Protein AF-A0A2V9WLL2-F1 (afdb_monomer_lite)

pLDDT: mean 83.68, std 9.31, range [56.09, 93.31]

Foldseek 3Di:
DPPDDPVNVVVCVVVVNFDWDADPNDTDGDPVCVVPDDDDDPDDDPPPPD

Radius of gyration: 14.28 Å; chains: 1; bounding box: 49×18×24 Å

Secondary structure (DSSP, 8-state):
--S--HHHHHHHHHTT-S-EEEETTEEEE-HHHHHT-PPPPSSSPP----

Sequence (50 aa):
MRGVSRQAIVRLVKKGRFTTLCIAGKILLKKSEVEHFKPKPPGPAPKTRR

Structure (mmCIF, N/CA/C/O backbone):
data_AF-A0A2V9WLL2-F1
#
_entry.id   AF-A0A2V9WLL2-F1
#
loop_
_atom_site.group_PDB
_atom_site.id
_atom_site.type_symbol
_atom_site.label_atom_id
_atom_site.label_alt_id
_atom_site.label_comp_id
_atom_site.label_asym_id
_atom_site.label_entity_id
_atom_site.label_seq_id
_atom_site.pdbx_PDB_ins_code
_atom_site.Cartn_x
_atom_site.Cartn_y
_atom_site.Cartn_z
_atom_site.occupancy
_atom_site.B_iso_or_equiv
_atom_site.auth_seq_id
_atom_site.auth_comp_id
_atom_site.auth_asym_id
_atom_site.auth_atom_id
_atom_site.pdbx_PDB_model_num
ATOM 1 N N . MET A 1 1 ? -8.870 3.364 -13.312 1.00 56.88 1 MET A N 1
ATOM 2 C CA . MET A 1 1 ? -7.518 3.366 -12.704 1.00 56.88 1 MET A CA 1
ATOM 3 C C . MET A 1 1 ? -6.526 2.976 -13.787 1.00 56.88 1 MET A C 1
ATOM 5 O O . MET A 1 1 ? -6.639 1.874 -14.305 1.00 56.88 1 MET A O 1
ATOM 9 N N . ARG A 1 2 ? -5.652 3.890 -14.226 1.00 56.09 2 ARG A N 1
ATOM 10 C CA . ARG A 1 2 ? -4.771 3.658 -15.386 1.00 56.09 2 ARG A CA 1
ATOM 11 C C . ARG A 1 2 ? -3.708 2.598 -15.053 1.00 56.09 2 ARG A C 1
ATOM 13 O O . ARG A 1 2 ? -2.852 2.844 -14.218 1.00 56.09 2 ARG A O 1
ATOM 20 N N . GLY A 1 3 ? -3.784 1.431 -15.693 1.00 71.19 3 GLY A N 1
ATOM 21 C CA . GLY A 1 3 ? -2.675 0.473 -15.839 1.00 71.19 3 GLY A CA 1
ATOM 22 C C . GLY A 1 3 ? -2.258 -0.363 -14.622 1.00 71.19 3 GLY A C 1
ATOM 23 O O . GLY A 1 3 ? -1.466 -1.285 -14.786 1.00 71.19 3 GLY A O 1
ATOM 24 N N . VAL A 1 4 ? -2.774 -0.103 -13.417 1.00 75.75 4 VAL A N 1
ATOM 25 C CA . VAL A 1 4 ? -2.384 -0.860 -12.214 1.00 75.75 4 VAL A CA 1
ATOM 26 C C . VAL A 1 4 ? -3.455 -1.887 -11.859 1.00 75.75 4 VAL A C 1
ATOM 28 O O . VAL A 1 4 ? -4.603 -1.535 -11.583 1.00 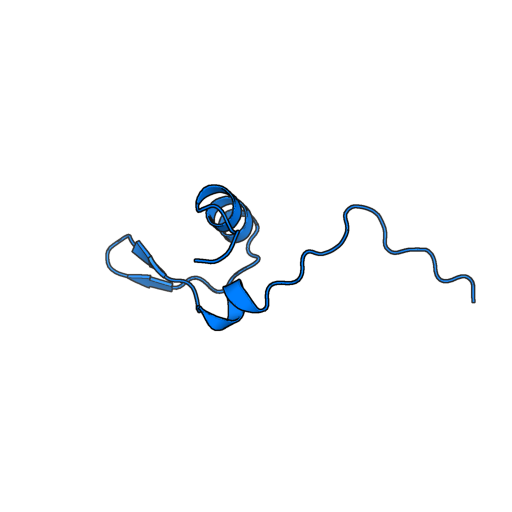75.75 4 VAL A O 1
ATOM 31 N N . SER A 1 5 ? -3.089 -3.171 -11.844 1.00 86.19 5 SER A N 1
ATOM 32 C CA . SER A 1 5 ? -4.015 -4.230 -11.441 1.00 86.19 5 SER A CA 1
ATOM 33 C C . SER A 1 5 ? -4.259 -4.205 -9.930 1.00 86.19 5 SER A C 1
ATOM 35 O O . SER A 1 5 ? -3.359 -3.928 -9.131 1.00 86.19 5 SER A O 1
ATOM 37 N N . ARG A 1 6 ? -5.472 -4.579 -9.507 1.00 86.75 6 ARG A N 1
ATOM 38 C CA . ARG A 1 6 ? -5.802 -4.743 -8.080 1.00 86.75 6 ARG A CA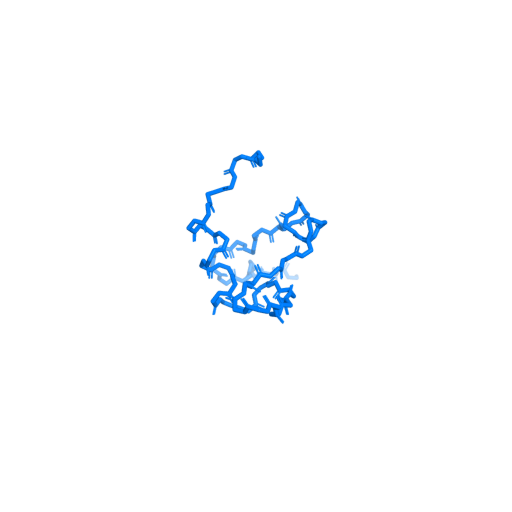 1
ATOM 39 C C . ARG A 1 6 ? -4.830 -5.701 -7.382 1.00 86.75 6 ARG A C 1
ATOM 41 O O . ARG A 1 6 ? -4.451 -5.480 -6.238 1.00 86.75 6 ARG A O 1
ATOM 48 N N . GLN A 1 7 ? -4.395 -6.744 -8.086 1.00 90.00 7 GLN A N 1
ATOM 49 C CA . GLN A 1 7 ? -3.423 -7.714 -7.584 1.00 90.00 7 GLN A CA 1
ATOM 50 C C . GLN A 1 7 ? -2.059 -7.065 -7.302 1.00 90.00 7 GLN A C 1
ATOM 52 O O . GLN A 1 7 ? -1.450 -7.359 -6.274 1.00 90.00 7 GLN A O 1
ATOM 57 N N . ALA A 1 8 ? -1.592 -6.160 -8.170 1.00 87.62 8 ALA A N 1
ATOM 58 C CA . ALA A 1 8 ? -0.351 -5.419 -7.956 1.00 87.62 8 ALA A CA 1
ATOM 59 C C . ALA A 1 8 ? -0.440 -4.524 -6.712 1.00 87.62 8 ALA A C 1
ATOM 61 O O . ALA A 1 8 ? 0.463 -4.544 -5.877 1.00 87.62 8 ALA A O 1
ATOM 62 N N . ILE A 1 9 ? -1.565 -3.827 -6.534 1.00 87.81 9 ILE A N 1
ATOM 63 C CA . ILE A 1 9 ? -1.825 -3.006 -5.344 1.00 87.81 9 ILE A CA 1
ATOM 64 C C . ILE A 1 9 ? -1.793 -3.869 -4.076 1.00 87.81 9 ILE A C 1
ATOM 66 O O . ILE A 1 9 ? -1.080 -3.542 -3.131 1.00 87.81 9 ILE A O 1
ATOM 70 N N . VAL A 1 10 ? -2.486 -5.013 -4.067 1.00 89.88 10 VAL A N 1
ATOM 71 C CA . VAL A 1 10 ? -2.489 -5.938 -2.918 1.00 89.88 10 VAL A CA 1
ATOM 72 C C . VAL A 1 10 ? -1.077 -6.432 -2.590 1.00 89.88 10 VAL A C 1
ATOM 74 O O . VAL A 1 10 ? -0.706 -6.496 -1.419 1.00 89.88 10 VAL A O 1
ATOM 77 N N . ARG A 1 11 ? -0.257 -6.750 -3.601 1.00 90.12 11 ARG A N 1
ATOM 78 C CA . ARG A 1 11 ? 1.147 -7.144 -3.388 1.00 90.12 11 ARG A CA 1
ATOM 79 C C . ARG A 1 11 ? 1.971 -6.018 -2.756 1.00 90.12 11 ARG A C 1
ATOM 81 O O . ARG A 1 11 ? 2.801 -6.299 -1.899 1.00 90.12 11 ARG A O 1
ATOM 88 N N . LEU A 1 12 ? 1.760 -4.767 -3.163 1.00 89.00 12 LEU A N 1
ATOM 89 C CA . LEU A 1 12 ? 2.465 -3.605 -2.609 1.00 89.00 12 LEU A CA 1
ATOM 90 C C . LEU A 1 12 ? 2.023 -3.283 -1.177 1.00 89.00 12 LEU A C 1
ATOM 92 O O . LEU A 1 12 ? 2.875 -3.016 -0.330 1.00 89.00 12 LEU A O 1
ATOM 96 N N . VAL A 1 13 ? 0.727 -3.407 -0.888 1.00 90.44 13 VAL A N 1
ATOM 97 C CA . VAL A 1 13 ? 0.179 -3.304 0.472 1.00 90.44 13 VAL A CA 1
ATOM 98 C C . VAL A 1 13 ? 0.800 -4.356 1.390 1.00 90.44 13 VAL A C 1
ATOM 100 O O . VAL A 1 13 ? 1.323 -4.010 2.443 1.00 90.44 13 VAL A O 1
ATOM 103 N N . LYS A 1 14 ? 0.851 -5.625 0.961 1.00 90.00 14 LYS A N 1
ATOM 104 C CA . LYS A 1 14 ? 1.499 -6.708 1.727 1.00 90.00 14 LYS A CA 1
ATOM 105 C C . LYS A 1 14 ? 2.989 -6.465 1.988 1.00 90.00 14 LYS A C 1
ATOM 107 O O . LYS A 1 14 ? 3.521 -6.958 2.972 1.00 90.00 14 LYS A O 1
ATOM 112 N N . LYS A 1 15 ? 3.663 -5.714 1.114 1.00 88.81 15 LYS A N 1
ATOM 113 C CA . LYS A 1 15 ? 5.070 -5.313 1.273 1.00 88.81 15 LYS A CA 1
ATOM 114 C C . LYS A 1 15 ? 5.255 -4.055 2.137 1.00 88.81 15 LYS A C 1
ATOM 116 O O . LYS A 1 15 ? 6.383 -3.577 2.226 1.00 88.81 15 LYS A O 1
ATOM 121 N N . GLY A 1 16 ? 4.184 -3.484 2.696 1.00 88.19 16 GLY A N 1
ATOM 122 C CA . GLY A 1 16 ? 4.238 -2.259 3.503 1.00 88.19 16 GLY A CA 1
ATOM 123 C C . GLY A 1 16 ? 4.658 -1.019 2.710 1.00 88.19 16 GLY A C 1
ATOM 124 O O . GLY A 1 16 ? 5.287 -0.121 3.256 1.00 88.19 16 GLY A O 1
ATOM 125 N N . ARG A 1 17 ? 4.384 -0.987 1.397 1.00 86.94 17 ARG A N 1
ATOM 126 C CA . ARG A 1 17 ? 4.812 0.104 0.500 1.00 86.94 17 ARG A CA 1
ATOM 127 C C . ARG A 1 17 ? 3.819 1.256 0.389 1.00 86.94 17 ARG A C 1
ATOM 129 O O . ARG A 1 17 ? 4.131 2.222 -0.295 1.00 86.94 17 ARG A O 1
ATOM 136 N N . PHE A 1 18 ? 2.652 1.124 1.012 1.00 89.75 18 PHE A N 1
ATOM 137 C CA . PHE A 1 18 ? 1.615 2.143 1.030 1.00 89.75 18 PHE A CA 1
ATOM 138 C C . PHE A 1 18 ? 1.136 2.408 2.447 1.00 89.75 18 PHE A C 1
ATOM 140 O O . PHE A 1 18 ? 1.081 1.487 3.266 1.00 89.75 18 PHE A O 1
ATOM 147 N N . THR A 1 19 ? 0.705 3.640 2.697 1.00 89.25 19 THR A N 1
ATOM 148 C CA . THR A 1 19 ? -0.029 3.985 3.911 1.00 89.25 19 THR A CA 1
ATOM 149 C C . THR A 1 19 ? -1.457 3.456 3.799 1.00 89.25 19 THR A C 1
ATOM 151 O O . THR A 1 19 ? -2.247 3.913 2.970 1.00 89.25 19 THR A O 1
ATOM 154 N N . THR A 1 20 ? -1.800 2.480 4.635 1.00 91.94 20 THR A N 1
ATOM 155 C CA . THR A 1 20 ? -3.124 1.848 4.647 1.00 91.94 20 THR A CA 1
ATOM 156 C C . THR A 1 20 ? -3.977 2.369 5.791 1.00 91.94 20 THR A C 1
ATOM 158 O O . THR A 1 20 ? -3.512 2.420 6.928 1.00 91.94 20 THR A O 1
ATOM 161 N N . LEU A 1 21 ? -5.246 2.654 5.512 1.00 93.31 21 LEU A N 1
ATOM 162 C CA . LEU A 1 21 ? -6.261 2.909 6.532 1.00 93.31 21 LEU A CA 1
ATOM 163 C C . LEU A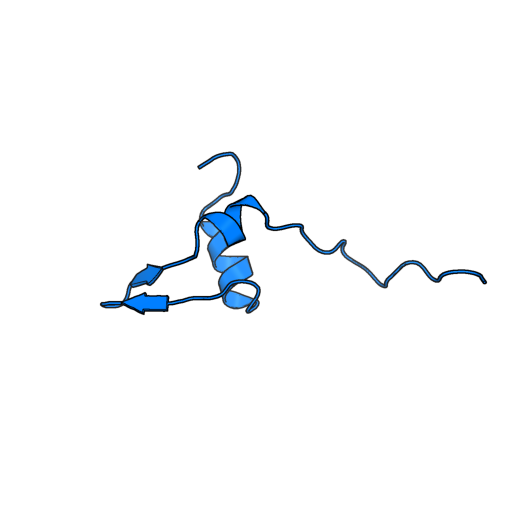 1 21 ? -7.311 1.799 6.475 1.00 93.31 21 LEU A C 1
ATOM 165 O O . LEU A 1 21 ? -7.854 1.527 5.407 1.00 93.31 21 LEU A O 1
ATOM 169 N N . CYS A 1 22 ? -7.593 1.145 7.600 1.00 91.56 22 CYS A N 1
ATOM 170 C CA . CYS A 1 22 ? -8.631 0.119 7.670 1.00 91.56 22 CYS A CA 1
ATOM 171 C C . CYS A 1 22 ? -9.921 0.725 8.230 1.00 91.56 22 CYS A C 1
ATOM 173 O O . CYS A 1 22 ? -9.917 1.250 9.341 1.00 91.56 22 CYS A O 1
ATOM 175 N N . ILE A 1 23 ? -11.017 0.649 7.474 1.00 92.75 23 ILE A N 1
ATOM 176 C CA . ILE A 1 23 ? -12.350 1.086 7.911 1.00 92.75 23 ILE A CA 1
ATOM 177 C C . ILE A 1 23 ? -13.351 -0.008 7.558 1.00 92.75 23 ILE A C 1
ATOM 179 O O . ILE A 1 23 ? -13.443 -0.400 6.395 1.00 92.75 23 ILE A O 1
ATOM 183 N N . ALA A 1 24 ? -14.106 -0.499 8.546 1.00 91.44 24 ALA A N 1
ATOM 184 C CA . ALA A 1 24 ? -15.143 -1.521 8.354 1.00 91.44 24 ALA A CA 1
ATOM 185 C C . ALA A 1 24 ? -14.663 -2.739 7.525 1.00 91.44 24 ALA A C 1
ATOM 187 O O . ALA A 1 24 ? -15.340 -3.194 6.604 1.00 91.44 24 ALA A O 1
ATOM 188 N N . GLY A 1 25 ? -13.441 -3.218 7.789 1.00 90.75 25 GLY A N 1
ATOM 189 C CA . GLY A 1 25 ? -12.833 -4.352 7.077 1.00 90.75 25 GLY A CA 1
ATOM 190 C C . GLY A 1 25 ? -12.339 -4.049 5.656 1.00 90.75 25 GLY A C 1
ATOM 191 O O . GLY A 1 25 ? -11.840 -4.944 4.973 1.00 90.75 25 GLY A O 1
ATOM 192 N N . LYS A 1 26 ? -12.441 -2.798 5.191 1.00 89.94 26 LYS A N 1
ATOM 193 C CA . LYS A 1 26 ? -11.924 -2.350 3.893 1.00 89.94 26 LYS A CA 1
ATOM 194 C C . LYS A 1 26 ? -10.609 -1.602 4.080 1.00 89.94 26 LYS A C 1
ATOM 196 O O . LYS A 1 26 ? -10.503 -0.705 4.912 1.00 89.94 26 LYS A O 1
ATOM 201 N N . ILE A 1 27 ? -9.623 -1.946 3.255 1.00 91.44 27 ILE A N 1
ATOM 202 C CA . ILE A 1 27 ? -8.350 -1.226 3.183 1.00 91.44 27 ILE A CA 1
ATOM 203 C C . ILE A 1 27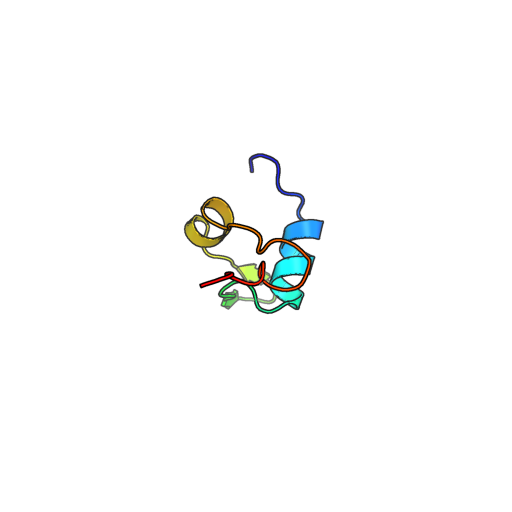 ? -8.504 -0.073 2.196 1.00 91.44 27 ILE A C 1
ATOM 205 O O . ILE A 1 27 ? -8.777 -0.284 1.012 1.00 91.44 27 ILE A O 1
ATOM 209 N N . LEU A 1 28 ? -8.297 1.137 2.692 1.00 91.75 28 LEU A N 1
ATOM 210 C CA . LEU A 1 28 ? -8.253 2.366 1.922 1.00 91.75 28 LEU A CA 1
ATOM 211 C C . LEU A 1 28 ? -6.801 2.792 1.719 1.00 91.75 28 LEU A C 1
ATOM 213 O O . LEU A 1 28 ? -5.963 2.666 2.614 1.00 91.75 28 LEU A O 1
ATOM 217 N N . LEU A 1 29 ? -6.527 3.305 0.523 1.00 90.69 29 LEU A N 1
ATOM 218 C CA . LEU A 1 29 ? -5.223 3.810 0.112 1.00 90.69 29 LEU A CA 1
ATO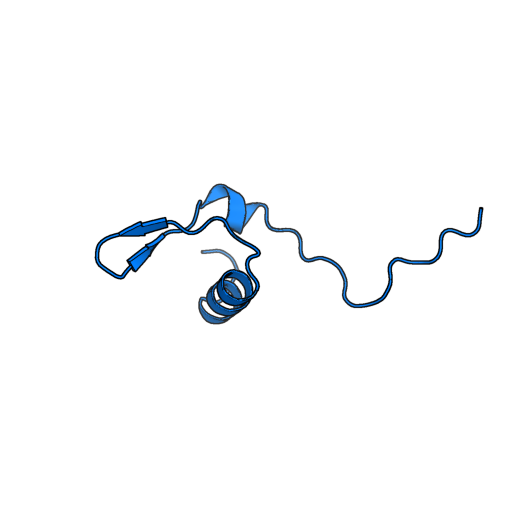M 219 C C . LEU A 1 29 ? -5.359 5.260 -0.325 1.00 90.69 29 LEU A C 1
ATOM 221 O O . LEU A 1 29 ? -6.368 5.649 -0.921 1.00 90.69 29 LEU A O 1
ATOM 225 N N . LYS A 1 30 ? -4.313 6.049 -0.088 1.00 90.56 30 LYS A N 1
ATOM 226 C CA . LYS A 1 30 ? -4.237 7.404 -0.627 1.00 90.56 30 LYS A CA 1
ATOM 227 C C . LYS A 1 30 ? -4.068 7.331 -2.142 1.00 90.56 30 LYS A C 1
ATOM 229 O O . LYS A 1 30 ? -3.092 6.777 -2.642 1.00 90.56 30 LYS A O 1
ATOM 234 N N . LYS A 1 31 ? -5.008 7.929 -2.881 1.00 87.38 31 LYS A N 1
ATOM 235 C CA . LYS A 1 31 ? -4.974 7.975 -4.351 1.00 87.38 31 LYS A CA 1
ATOM 236 C C . LYS A 1 31 ? -3.660 8.568 -4.872 1.00 87.38 31 LYS A C 1
ATOM 238 O O . LYS A 1 31 ? -3.048 7.987 -5.760 1.00 87.38 31 LYS A O 1
ATOM 243 N N . SER A 1 32 ? -3.201 9.666 -4.267 1.00 88.94 32 SER A N 1
ATOM 244 C CA . SER A 1 32 ? -1.937 10.318 -4.619 1.00 88.94 32 SER A CA 1
ATOM 245 C C . SER A 1 32 ? -0.735 9.390 -4.458 1.00 88.94 32 SER A C 1
ATOM 247 O O . SER A 1 32 ? 0.146 9.385 -5.306 1.00 88.94 32 SER A O 1
ATOM 249 N N . GLU A 1 33 ? -0.697 8.568 -3.414 1.00 88.25 33 GLU A N 1
ATOM 250 C CA . GLU A 1 33 ? 0.411 7.644 -3.168 1.00 88.25 33 GLU A CA 1
ATOM 251 C C . GLU A 1 33 ? 0.467 6.535 -4.226 1.00 88.25 33 GLU A C 1
ATOM 253 O O . GLU A 1 33 ? 1.544 6.189 -4.704 1.00 88.25 33 GLU A O 1
ATOM 258 N N . VAL A 1 34 ? -0.697 6.027 -4.645 1.00 87.44 34 VAL A N 1
ATOM 259 C CA . VAL A 1 34 ? -0.803 5.020 -5.711 1.00 87.44 34 VAL A CA 1
ATOM 260 C C . VAL A 1 34 ? -0.418 5.608 -7.071 1.00 87.44 34 VAL A C 1
ATOM 262 O O . VAL A 1 34 ? 0.284 4.953 -7.837 1.00 87.44 34 VAL A O 1
ATOM 265 N N . GLU A 1 35 ? -0.850 6.833 -7.374 1.00 86.06 35 GLU A N 1
ATOM 266 C CA . GLU A 1 35 ? -0.566 7.497 -8.655 1.00 86.06 35 GLU A CA 1
ATOM 267 C C . GLU A 1 35 ? 0.901 7.925 -8.795 1.00 86.06 35 GLU A C 1
ATOM 269 O O . GLU A 1 35 ? 1.461 7.831 -9.885 1.00 86.06 35 GLU A O 1
ATOM 274 N N . HIS A 1 36 ? 1.545 8.339 -7.701 1.00 86.94 36 HIS A N 1
ATOM 275 C CA . HIS A 1 36 ? 2.954 8.750 -7.696 1.00 86.94 36 HIS A CA 1
ATOM 276 C C . HIS A 1 36 ? 3.916 7.614 -7.318 1.00 86.94 36 HIS A C 1
ATOM 278 O O . HIS A 1 36 ? 5.116 7.851 -7.148 1.00 86.94 36 HIS A O 1
ATOM 284 N N . PHE A 1 37 ? 3.424 6.380 -7.177 1.00 86.06 37 PHE A N 1
ATOM 285 C CA . PHE A 1 37 ? 4.255 5.243 -6.807 1.00 86.06 37 PHE A CA 1
ATOM 286 C C . PHE A 1 37 ? 5.319 4.966 -7.876 1.00 86.06 37 PHE A C 1
ATOM 288 O O . PHE A 1 37 ? 5.011 4.541 -8.991 1.00 86.06 37 PHE A O 1
ATOM 295 N N . LYS A 1 38 ? 6.594 5.144 -7.516 1.00 84.25 38 LYS A N 1
ATOM 296 C CA . LYS A 1 38 ? 7.732 4.755 -8.355 1.00 84.25 38 LYS A CA 1
ATOM 297 C C . LYS A 1 38 ? 8.320 3.437 -7.844 1.00 84.25 38 LYS A C 1
ATOM 299 O O . LYS A 1 38 ? 8.808 3.394 -6.710 1.00 84.25 38 LYS A O 1
ATOM 304 N N . PRO A 1 39 ? 8.288 2.350 -8.637 1.00 82.56 39 PRO A N 1
ATOM 305 C CA . PRO A 1 39 ? 8.871 1.085 -8.219 1.00 82.56 39 PRO A CA 1
ATOM 306 C C . PRO A 1 39 ? 10.382 1.240 -8.038 1.00 82.56 39 PRO A C 1
ATOM 308 O O . PRO A 1 39 ? 11.071 1.810 -8.883 1.00 82.56 39 PRO A O 1
ATOM 311 N N . LYS A 1 40 ? 10.911 0.697 -6.938 1.00 80.38 40 LYS A N 1
ATOM 312 C CA . LYS A 1 40 ? 12.361 0.555 -6.780 1.00 80.38 40 LYS A CA 1
ATOM 313 C C . LYS A 1 40 ? 12.839 -0.516 -7.771 1.00 80.38 40 LYS A C 1
ATOM 315 O O . LYS A 1 40 ? 12.230 -1.592 -7.781 1.00 80.38 40 LYS A O 1
ATOM 320 N N . PRO A 1 41 ? 13.879 -0.255 -8.582 1.00 79.38 41 PRO A N 1
ATOM 321 C CA . PRO A 1 41 ? 14.403 -1.254 -9.502 1.00 79.38 41 PRO A CA 1
ATOM 322 C C . PRO A 1 41 ? 14.829 -2.514 -8.733 1.00 79.38 41 PRO A C 1
ATOM 324 O O . PRO A 1 41 ? 15.319 -2.405 -7.601 1.00 79.38 41 PRO A O 1
ATOM 327 N N . PRO A 1 42 ? 14.598 -3.709 -9.299 1.00 77.06 42 PRO A N 1
ATOM 328 C CA . PRO A 1 42 ? 15.087 -4.944 -8.709 1.00 77.06 42 PRO A CA 1
ATOM 329 C C . PRO A 1 42 ? 16.619 -4.976 -8.761 1.00 77.06 42 PRO A C 1
ATOM 331 O O . PRO A 1 42 ? 17.222 -4.559 -9.745 1.00 77.06 42 PRO A O 1
ATOM 334 N N . GLY A 1 43 ? 17.233 -5.500 -7.701 1.00 78.25 43 GLY A N 1
ATOM 335 C CA . GLY A 1 43 ? 18.681 -5.675 -7.599 1.00 78.25 43 GLY A CA 1
ATOM 336 C C . GLY A 1 43 ? 19.379 -4.690 -6.650 1.00 78.25 43 GLY A C 1
ATOM 337 O O . GLY A 1 43 ? 18.755 -3.756 -6.132 1.00 78.25 43 GLY A O 1
ATOM 338 N N . PRO A 1 44 ? 20.671 -4.929 -6.362 1.00 77.75 44 PRO A N 1
ATOM 339 C CA . PRO A 1 44 ? 21.499 -4.011 -5.589 1.00 77.75 44 PRO A CA 1
ATOM 340 C C . PRO A 1 44 ? 21.545 -2.641 -6.267 1.00 77.75 44 PRO A C 1
ATOM 342 O O . PRO A 1 44 ? 21.514 -2.553 -7.495 1.00 77.75 44 PRO A O 1
ATOM 345 N N . ALA A 1 45 ? 21.633 -1.569 -5.475 1.00 75.06 45 ALA A N 1
ATOM 346 C CA . ALA A 1 45 ? 21.875 -0.247 -6.041 1.00 75.06 45 ALA A CA 1
ATOM 347 C C . ALA A 1 45 ? 23.155 -0.302 -6.897 1.00 75.06 45 ALA A C 1
ATOM 349 O O . ALA A 1 45 ? 24.131 -0.924 -6.458 1.00 75.06 45 ALA A O 1
ATOM 350 N N . PRO A 1 46 ? 23.165 0.296 -8.104 1.00 73.19 46 PRO A N 1
ATOM 351 C CA . PRO A 1 46 ? 24.360 0.318 -8.931 1.00 73.19 46 PRO A CA 1
ATOM 352 C C . PRO A 1 46 ? 25.504 0.901 -8.105 1.00 73.19 46 PRO A C 1
ATOM 354 O O . PRO A 1 46 ? 25.359 1.945 -7.468 1.00 73.19 46 PRO A O 1
ATOM 357 N N . LYS A 1 47 ? 26.621 0.173 -8.053 1.00 69.62 47 LYS A N 1
ATOM 358 C CA . LYS A 1 47 ? 27.800 0.570 -7.289 1.00 69.62 47 LYS A CA 1
ATOM 359 C C . LYS A 1 47 ? 28.322 1.858 -7.924 1.00 69.62 47 LYS A C 1
ATOM 361 O O . LYS A 1 47 ? 28.924 1.798 -8.993 1.00 69.62 47 LYS A O 1
ATOM 366 N N . THR A 1 48 ? 28.060 3.012 -7.308 1.00 68.81 48 THR A N 1
ATOM 367 C CA . THR A 1 48 ? 28.718 4.269 -7.679 1.00 68.81 48 THR A CA 1
ATOM 368 C C . THR A 1 48 ? 30.220 4.020 -7.605 1.00 68.81 48 THR A C 1
ATOM 370 O O . THR A 1 48 ? 30.772 3.858 -6.517 1.00 68.81 48 THR A O 1
ATOM 373 N N . ARG A 1 49 ? 30.878 3.915 -8.763 1.00 66.19 49 ARG A N 1
ATOM 374 C CA . ARG A 1 49 ? 32.327 4.080 -8.841 1.00 66.19 49 ARG A CA 1
ATOM 375 C C . ARG A 1 49 ? 3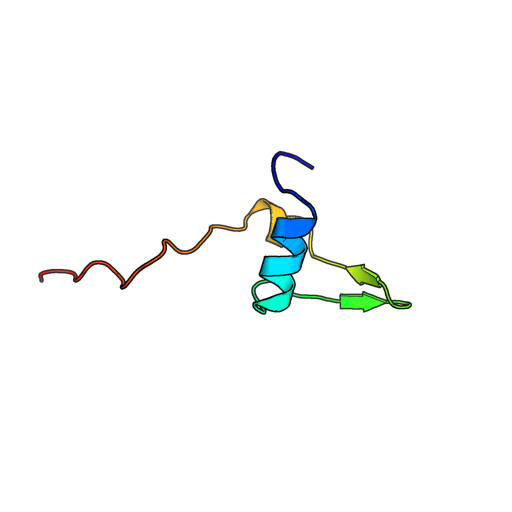2.571 5.574 -8.652 1.00 66.19 49 ARG A C 1
ATOM 377 O O . ARG A 1 49 ? 32.138 6.365 -9.484 1.00 66.19 49 ARG A O 1
ATOM 384 N N . ARG A 1 50 ? 33.118 5.919 -7.489 1.00 63.50 50 ARG A N 1
ATOM 385 C CA . ARG A 1 50 ? 33.653 7.246 -7.192 1.00 63.50 50 ARG A CA 1
ATOM 386 C C . ARG A 1 50 ? 35.013 7.391 -7.860 1.00 63.50 50 ARG A C 1
ATOM 388 O O . ARG A 1 50 ? 35.694 6.346 -7.975 1.00 63.50 50 ARG A O 1
#